Protein AF-A0A6M6JIH9-F1 (afdb_monomer)

Structure (mmCIF, N/CA/C/O backbone):
data_AF-A0A6M6JIH9-F1
#
_entry.id   AF-A0A6M6JIH9-F1
#
loop_
_atom_site.group_PDB
_atom_site.id
_atom_site.type_symbol
_atom_site.label_atom_id
_atom_site.label_alt_id
_atom_site.l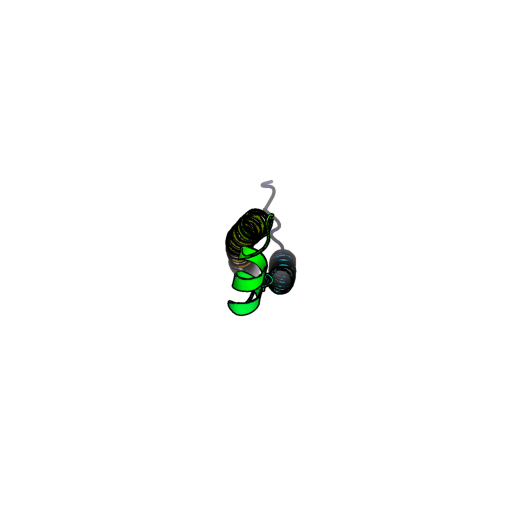abel_comp_id
_atom_site.label_asym_id
_atom_site.label_entity_id
_atom_site.label_seq_id
_atom_site.pdbx_PDB_ins_code
_atom_site.Cartn_x
_atom_site.Cartn_y
_atom_site.Cartn_z
_atom_site.occupancy
_atom_site.B_iso_or_equiv
_atom_site.auth_seq_id
_atom_site.auth_comp_id
_atom_site.auth_asym_id
_atom_site.auth_atom_id
_atom_site.pdbx_PDB_model_num
ATOM 1 N N . MET A 1 1 ? 7.046 21.040 -35.242 1.00 36.72 1 MET A N 1
ATOM 2 C CA . MET A 1 1 ? 7.821 20.749 -34.020 1.00 36.72 1 MET A CA 1
ATOM 3 C C . MET A 1 1 ? 6.893 20.047 -33.045 1.00 36.72 1 MET A C 1
ATOM 5 O O . MET A 1 1 ? 6.089 20.720 -32.415 1.00 36.72 1 MET A O 1
ATOM 9 N N . SER A 1 2 ? 6.911 18.713 -32.993 1.00 35.28 2 SER A N 1
ATOM 10 C CA . SER A 1 2 ? 6.172 18.000 -31.945 1.00 35.28 2 SER A CA 1
ATOM 11 C C . SER A 1 2 ? 6.871 18.267 -30.614 1.00 35.28 2 SER A C 1
ATOM 13 O O . SER A 1 2 ? 8.096 18.136 -30.576 1.00 35.28 2 SER A O 1
ATOM 15 N N . PRO A 1 3 ? 6.154 18.659 -29.548 1.00 43.56 3 PRO A N 1
ATOM 16 C CA . PRO A 1 3 ? 6.731 18.717 -28.217 1.00 43.56 3 PRO A CA 1
ATOM 17 C C . PRO A 1 3 ? 7.016 17.271 -27.817 1.00 43.56 3 PRO A C 1
ATOM 19 O O . PRO A 1 3 ? 6.138 16.564 -27.327 1.00 43.56 3 PRO A O 1
ATOM 22 N N . GLY A 1 4 ? 8.212 16.790 -28.157 1.00 45.19 4 GLY A N 1
ATOM 23 C CA . GLY A 1 4 ? 8.669 15.470 -27.764 1.00 45.19 4 GLY A CA 1
ATOM 24 C C . GLY A 1 4 ? 8.556 15.393 -26.253 1.00 45.19 4 GLY A C 1
ATOM 25 O O . GLY A 1 4 ? 9.104 16.239 -25.548 1.00 45.19 4 GLY A O 1
ATOM 26 N N . LEU A 1 5 ? 7.780 14.428 -25.772 1.00 53.59 5 LEU A N 1
ATOM 27 C CA . LEU A 1 5 ? 7.756 14.036 -24.374 1.00 53.59 5 LEU A CA 1
ATOM 28 C C . LEU A 1 5 ? 9.207 13.753 -23.963 1.00 53.59 5 LEU A C 1
ATOM 30 O O . LEU A 1 5 ? 9.738 12.685 -24.253 1.00 53.59 5 LEU A O 1
ATOM 34 N N . HIS A 1 6 ? 9.869 14.728 -23.335 1.00 65.00 6 HIS A N 1
ATOM 35 C CA . HIS A 1 6 ? 11.142 14.522 -22.654 1.00 65.00 6 HIS A CA 1
ATOM 36 C C . HIS A 1 6 ? 10.852 13.687 -21.406 1.00 65.00 6 HIS A C 1
ATOM 38 O O . HIS A 1 6 ? 10.710 14.201 -20.297 1.00 65.00 6 HIS A O 1
ATOM 44 N N . LEU A 1 7 ? 10.668 12.387 -21.618 1.00 69.38 7 LEU A N 1
ATOM 45 C CA . LEU A 1 7 ? 10.657 11.406 -20.551 1.00 69.38 7 LEU A CA 1
ATOM 46 C C . LEU A 1 7 ? 12.102 11.242 -20.096 1.00 69.38 7 LEU A C 1
ATOM 48 O O . LEU A 1 7 ? 12.949 10.818 -20.873 1.00 69.38 7 LEU A O 1
ATOM 52 N N . ASP A 1 8 ? 12.366 11.622 -18.851 1.00 83.81 8 ASP A N 1
ATOM 53 C CA . ASP A 1 8 ? 13.642 11.418 -18.173 1.00 83.81 8 ASP A CA 1
ATOM 54 C C . ASP A 1 8 ? 13.537 10.119 -17.347 1.00 83.81 8 ASP A C 1
ATOM 56 O O . ASP A 1 8 ? 12.850 10.105 -16.312 1.00 83.81 8 ASP A O 1
ATOM 60 N N . PRO A 1 9 ? 14.153 9.009 -17.803 1.00 84.31 9 PRO A N 1
ATOM 61 C CA . PRO A 1 9 ? 14.073 7.715 -17.127 1.00 84.31 9 PRO A CA 1
ATOM 62 C C . PRO A 1 9 ? 14.587 7.760 -15.687 1.00 84.31 9 PRO A C 1
ATOM 64 O O . PRO A 1 9 ? 14.016 7.111 -14.806 1.00 84.31 9 PRO A O 1
ATOM 67 N N . ASP A 1 10 ? 15.626 8.555 -15.425 1.00 86.56 10 ASP A N 1
ATOM 68 C CA . ASP A 1 10 ? 16.245 8.652 -14.105 1.00 86.56 10 ASP A CA 1
ATOM 69 C C . ASP A 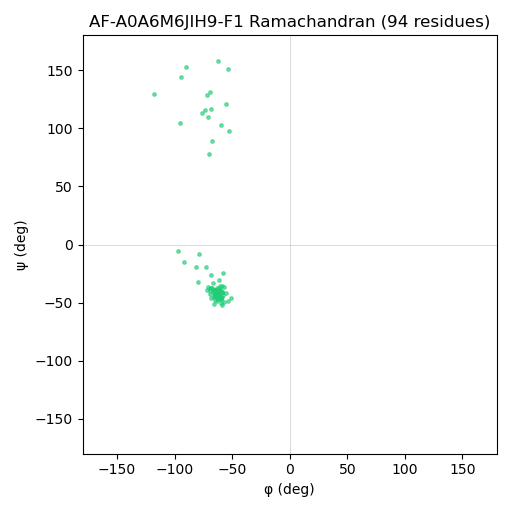1 10 ? 15.301 9.339 -13.119 1.00 86.56 10 ASP A C 1
ATOM 71 O O . ASP A 1 10 ? 15.153 8.891 -11.975 1.00 86.56 10 ASP A O 1
ATOM 75 N N . ARG A 1 11 ? 14.585 10.380 -13.564 1.00 87.88 11 ARG A N 1
ATOM 76 C CA . ARG A 1 11 ? 13.552 11.033 -12.742 1.00 87.88 11 ARG A CA 1
ATOM 77 C C . ARG A 1 11 ? 12.386 10.100 -12.443 1.00 87.88 11 ARG A C 1
ATOM 79 O O . ARG A 1 11 ? 11.941 10.052 -11.296 1.00 87.88 11 ARG A O 1
ATOM 86 N N . LEU A 1 12 ? 11.918 9.328 -13.423 1.00 87.56 12 LEU A N 1
ATOM 87 C CA . LEU A 1 12 ? 10.854 8.338 -13.213 1.00 87.56 12 LEU A CA 1
ATOM 88 C C . LEU A 1 12 ? 11.277 7.264 -12.200 1.00 87.56 12 LEU A C 1
ATOM 90 O O . LEU A 1 12 ? 10.529 6.958 -11.269 1.00 87.56 12 LEU A O 1
ATOM 94 N N . HIS A 1 13 ? 12.506 6.759 -12.312 1.00 86.38 13 HIS A N 1
ATOM 95 C CA . HIS A 1 13 ? 13.048 5.785 -11.369 1.00 86.38 13 HIS A CA 1
ATOM 96 C C . HIS A 1 13 ? 13.227 6.380 -9.961 1.00 86.38 13 HIS A C 1
ATOM 98 O O . HIS A 1 13 ? 12.923 5.726 -8.961 1.00 86.38 13 HIS A O 1
ATOM 104 N N . ALA A 1 14 ? 13.675 7.636 -9.856 1.00 89.12 14 ALA A N 1
ATOM 105 C CA . ALA A 1 14 ? 13.786 8.342 -8.582 1.00 89.12 14 ALA A CA 1
ATOM 106 C C . ALA A 1 14 ? 12.419 8.530 -7.903 1.00 89.12 14 ALA A C 1
ATOM 108 O O . ALA A 1 14 ? 12.308 8.336 -6.690 1.00 89.12 14 ALA A O 1
ATOM 109 N N . HIS A 1 15 ? 11.376 8.854 -8.672 1.00 89.56 15 HIS A N 1
ATOM 110 C CA . HIS A 1 15 ? 10.007 8.929 -8.163 1.00 89.56 15 HIS A CA 1
ATOM 111 C C . HIS A 1 15 ? 9.498 7.567 -7.678 1.00 89.56 15 HIS A C 1
ATOM 113 O O . HIS A 1 15 ? 8.970 7.499 -6.568 1.00 89.56 15 HIS A O 1
ATOM 119 N N . GLY A 1 16 ? 9.735 6.491 -8.437 1.00 88.25 16 GLY A N 1
ATOM 120 C CA . GLY A 1 16 ? 9.401 5.124 -8.020 1.00 88.25 16 GLY A CA 1
ATOM 121 C C . GLY A 1 16 ? 10.061 4.741 -6.691 1.00 88.25 16 GLY A C 1
ATOM 122 O O . GLY A 1 16 ? 9.376 4.357 -5.746 1.00 88.25 16 GLY A O 1
ATOM 123 N N . ARG A 1 17 ? 11.375 4.966 -6.547 1.00 89.56 17 ARG A N 1
ATOM 124 C CA . ARG A 1 17 ? 12.091 4.686 -5.285 1.00 89.56 17 ARG A CA 1
ATOM 125 C C . ARG A 1 17 ? 11.556 5.488 -4.101 1.00 89.56 17 ARG A C 1
ATOM 127 O O . ARG A 1 17 ? 11.469 4.959 -2.996 1.00 89.56 17 ARG A O 1
ATOM 134 N N . ARG A 1 18 ? 11.198 6.759 -4.313 1.00 90.44 18 ARG A N 1
ATOM 135 C CA . ARG A 1 18 ? 10.635 7.602 -3.249 1.00 90.44 18 ARG A CA 1
ATOM 136 C C . ARG A 1 18 ? 9.279 7.077 -2.776 1.00 90.44 18 ARG A C 1
ATOM 138 O O . ARG A 1 18 ? 9.036 7.053 -1.575 1.00 90.44 18 ARG A O 1
ATOM 145 N N . LEU A 1 19 ? 8.421 6.645 -3.700 1.00 88.56 19 LEU A N 1
ATOM 146 C CA . LEU A 1 19 ? 7.127 6.047 -3.364 1.00 88.56 19 LEU A CA 1
ATOM 147 C C . LEU A 1 19 ? 7.284 4.698 -2.656 1.00 88.56 19 LEU A C 1
ATOM 149 O O . LEU A 1 19 ? 6.600 4.464 -1.664 1.00 88.56 19 LEU A O 1
ATOM 153 N N . ALA A 1 20 ? 8.231 3.861 -3.090 1.00 85.62 20 ALA A N 1
ATOM 154 C CA . ALA A 1 20 ? 8.551 2.607 -2.409 1.00 85.62 20 ALA A CA 1
ATOM 155 C C . ALA A 1 20 ? 8.996 2.828 -0.952 1.00 85.62 20 ALA A C 1
ATOM 157 O O . ALA A 1 20 ? 8.577 2.091 -0.063 1.00 85.62 20 ALA A O 1
ATOM 158 N N . GLY A 1 21 ? 9.806 3.863 -0.697 1.00 86.56 21 GLY A N 1
ATOM 159 C CA . GLY A 1 21 ? 10.216 4.240 0.659 1.00 86.56 21 GLY A CA 1
ATOM 160 C C . GLY A 1 21 ? 9.032 4.652 1.538 1.00 86.56 21 GLY A C 1
ATOM 161 O O . GLY A 1 21 ? 8.876 4.132 2.636 1.00 86.56 21 GLY A O 1
ATOM 162 N N . LEU A 1 22 ? 8.146 5.509 1.021 1.00 83.94 22 LEU A N 1
ATOM 163 C CA . LEU A 1 22 ? 6.931 5.921 1.738 1.00 83.94 22 LEU A CA 1
ATOM 164 C C . LEU A 1 22 ? 5.993 4.739 2.030 1.00 83.94 22 LEU A C 1
ATOM 166 O O . LEU A 1 22 ? 5.396 4.675 3.101 1.00 83.94 22 LEU A O 1
ATOM 170 N N . LEU A 1 23 ? 5.879 3.786 1.101 1.00 81.81 23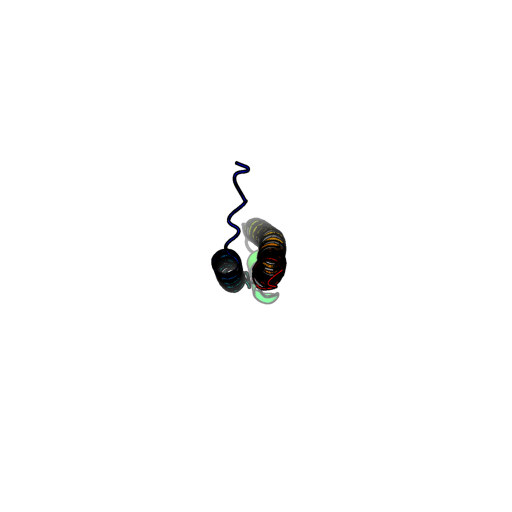 LEU A N 1
ATOM 171 C CA . LEU A 1 23 ? 5.100 2.563 1.303 1.00 81.81 23 LEU A CA 1
ATOM 172 C C . LEU A 1 23 ? 5.671 1.703 2.441 1.00 81.81 23 LEU A C 1
ATOM 174 O O . LEU A 1 23 ? 4.908 1.171 3.244 1.00 81.81 23 LEU A O 1
ATOM 178 N N . ALA A 1 24 ? 6.999 1.589 2.521 1.00 81.88 24 ALA A N 1
ATOM 179 C CA . ALA A 1 24 ? 7.679 0.847 3.579 1.00 81.8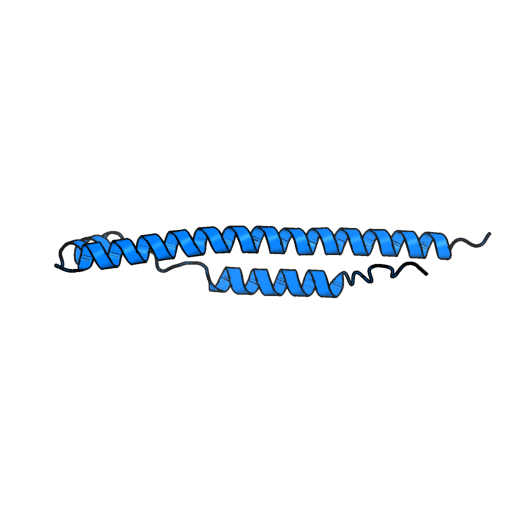8 24 ALA A CA 1
ATOM 180 C C . ALA A 1 24 ? 7.545 1.512 4.960 1.00 81.88 24 ALA A C 1
ATOM 182 O O . ALA A 1 24 ? 7.602 0.819 5.965 1.00 81.88 24 ALA A O 1
ATOM 183 N N . GLU A 1 25 ? 7.354 2.832 5.024 1.00 81.62 25 GLU A N 1
ATOM 184 C CA . GLU A 1 25 ? 7.079 3.547 6.279 1.00 81.62 25 GLU A CA 1
ATOM 185 C C . GLU A 1 25 ? 5.611 3.432 6.715 1.00 81.62 25 GLU A C 1
ATOM 187 O O . GLU A 1 25 ? 5.315 3.410 7.908 1.00 81.62 25 GLU A O 1
ATOM 192 N N . LEU A 1 26 ? 4.682 3.343 5.757 1.00 74.12 26 LEU A N 1
ATOM 193 C CA . LEU A 1 26 ? 3.252 3.153 6.025 1.00 74.12 26 LEU A CA 1
ATOM 194 C C . LEU A 1 26 ? 2.907 1.734 6.503 1.00 74.12 26 LEU A C 1
ATOM 196 O O . LEU A 1 26 ? 1.837 1.533 7.081 1.00 74.12 26 LEU A O 1
ATOM 200 N N . LEU A 1 27 ? 3.781 0.755 6.255 1.00 72.94 27 LEU A N 1
ATOM 201 C CA . LEU A 1 27 ? 3.568 -0.648 6.594 1.00 72.94 27 LEU A CA 1
ATOM 202 C C . LEU A 1 27 ? 4.624 -1.135 7.602 1.00 72.94 27 LEU A C 1
ATOM 204 O O . LEU A 1 27 ? 5.816 -1.007 7.342 1.00 72.94 27 LEU A O 1
ATOM 208 N N . PRO A 1 28 ? 4.226 -1.777 8.711 1.00 64.69 28 PRO A N 1
ATOM 209 C CA . PRO A 1 28 ? 2.881 -2.260 9.002 1.00 64.69 28 PRO A CA 1
ATOM 210 C C . PRO A 1 28 ? 2.056 -1.250 9.813 1.00 64.69 28 PRO A C 1
ATOM 212 O O . PRO A 1 28 ? 2.562 -0.616 10.740 1.00 64.69 28 PRO A O 1
ATOM 215 N N . LEU A 1 29 ? 0.748 -1.177 9.538 1.00 65.38 29 LEU A N 1
ATOM 216 C CA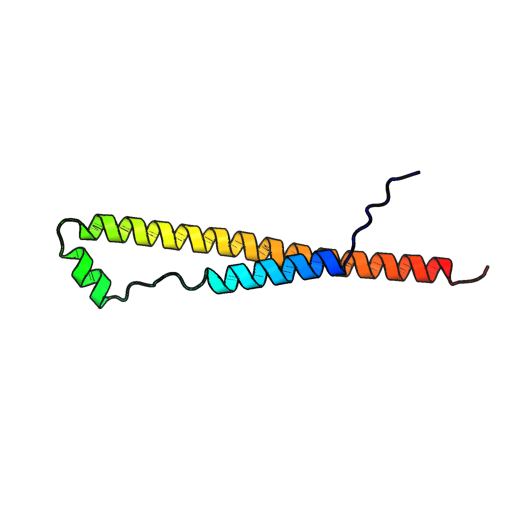 . LEU A 1 29 ? -0.189 -0.639 10.528 1.00 65.38 29 LEU A CA 1
ATOM 217 C C . LEU A 1 29 ? -0.029 -1.390 11.853 1.00 65.38 29 LEU A C 1
ATOM 219 O O . LEU A 1 29 ? 0.280 -2.587 11.829 1.00 65.38 29 LEU A O 1
ATOM 223 N N . PRO A 1 30 ? -0.312 -0.752 13.000 1.00 64.88 30 PRO A N 1
ATOM 224 C CA . PRO A 1 30 ? -0.397 -1.471 14.258 1.00 64.88 30 PRO A CA 1
ATOM 225 C C . PRO A 1 30 ? -1.484 -2.547 14.160 1.00 64.88 30 PRO A C 1
ATOM 227 O O . PRO A 1 30 ? -2.680 -2.270 14.241 1.00 64.88 30 PRO A O 1
ATOM 230 N N . VAL A 1 31 ? -1.055 -3.796 13.991 1.00 68.75 31 VAL A N 1
ATOM 231 C CA . VAL A 1 31 ? -1.903 -4.961 14.209 1.00 68.75 31 VAL A CA 1
ATOM 232 C C . VAL A 1 31 ? -2.110 -5.040 15.713 1.00 68.75 31 VAL A C 1
ATOM 234 O O . VAL A 1 31 ? -1.174 -5.322 16.460 1.00 68.75 31 VAL A O 1
ATOM 237 N N . VAL A 1 32 ? -3.325 -4.747 16.172 1.00 75.00 32 VAL A N 1
ATOM 238 C CA . VAL A 1 32 ? -3.685 -5.011 17.565 1.00 75.00 32 VAL A CA 1
ATOM 239 C C . VAL A 1 32 ? -3.726 -6.523 17.739 1.00 75.00 32 VAL A C 1
ATOM 241 O O . VAL A 1 32 ? -4.533 -7.200 17.098 1.00 75.00 32 VAL A O 1
ATOM 244 N N . ASP A 1 33 ? -2.841 -7.056 18.579 1.00 84.12 33 ASP A N 1
ATOM 245 C CA . ASP A 1 33 ? -2.821 -8.486 18.859 1.00 84.12 33 ASP A CA 1
ATOM 246 C C . ASP A 1 33 ? -4.133 -8.951 19.520 1.00 84.12 33 ASP A C 1
ATOM 248 O O . ASP A 1 33 ? -4.901 -8.168 20.087 1.00 84.12 33 ASP A O 1
ATOM 252 N N . GLY A 1 34 ? -4.430 -10.249 19.406 1.00 86.12 34 GLY A N 1
ATOM 253 C CA . GLY A 1 34 ? -5.679 -10.831 19.911 1.00 86.12 34 GLY A CA 1
ATOM 254 C C . GLY A 1 34 ? -5.985 -10.488 21.380 1.00 86.12 34 GLY A C 1
ATOM 255 O O . GLY A 1 34 ? -7.121 -10.098 21.666 1.00 86.12 34 GLY A O 1
ATOM 256 N N . PRO A 1 35 ? -5.010 -10.586 22.305 1.00 91.94 35 PRO A N 1
ATOM 257 C CA . PRO A 1 35 ? -5.190 -10.194 23.703 1.00 91.94 35 PRO A CA 1
ATOM 258 C C . PRO A 1 35 ? -5.567 -8.721 23.901 1.00 91.94 35 PRO A C 1
ATOM 260 O O . PRO A 1 35 ? -6.522 -8.435 24.627 1.00 91.94 35 PRO A O 1
ATOM 263 N N . VAL A 1 36 ? -4.877 -7.783 23.246 1.00 88.88 36 VAL A N 1
ATOM 264 C CA . VAL A 1 36 ? -5.176 -6.346 23.358 1.00 88.88 36 VAL A CA 1
ATOM 265 C C . VAL A 1 36 ? -6.532 -6.032 22.730 1.00 88.88 36 VAL A C 1
ATOM 267 O O . VAL A 1 36 ? -7.305 -5.250 23.286 1.00 88.88 36 VAL A O 1
ATOM 270 N N . ARG A 1 37 ? -6.880 -6.696 21.623 1.00 92.75 37 ARG A N 1
ATOM 271 C CA . ARG A 1 37 ? -8.195 -6.560 20.982 1.00 92.75 37 ARG A CA 1
ATOM 272 C C . ARG A 1 37 ? -9.320 -7.022 21.907 1.00 92.75 37 ARG A C 1
ATOM 274 O O . ARG A 1 37 ? -10.334 -6.338 22.016 1.00 92.75 37 ARG A O 1
ATOM 281 N N . ALA A 1 38 ? -9.135 -8.148 22.598 1.00 92.88 38 ALA A N 1
ATOM 282 C CA . ALA A 1 38 ? -10.102 -8.671 23.562 1.00 92.88 38 ALA A CA 1
ATOM 283 C C . ALA A 1 38 ? -10.255 -7.750 24.783 1.00 92.88 38 ALA A C 1
ATOM 285 O O . ALA A 1 38 ? -11.377 -7.484 25.213 1.00 92.88 38 ALA A O 1
ATOM 286 N N . ALA A 1 39 ? -9.143 -7.219 25.302 1.00 94.12 39 ALA A N 1
ATOM 287 C CA . ALA A 1 39 ? -9.158 -6.253 26.397 1.00 94.12 39 ALA A CA 1
ATOM 288 C C . ALA A 1 39 ? -9.886 -4.956 26.008 1.00 94.12 39 ALA A C 1
ATOM 290 O O . ALA A 1 39 ? -10.729 -4.481 26.765 1.00 94.12 39 ALA A O 1
ATOM 291 N N . LEU A 1 40 ? -9.617 -4.419 24.812 1.00 92.69 40 LEU A N 1
ATOM 292 C CA . LEU A 1 40 ? -10.324 -3.257 24.271 1.00 92.69 40 LEU A CA 1
ATOM 293 C C . LEU A 1 40 ? -11.817 -3.540 24.135 1.00 92.69 40 LEU A C 1
ATOM 295 O O . LEU A 1 40 ? -12.609 -2.774 24.667 1.00 92.69 40 LEU A O 1
ATOM 299 N N . ALA A 1 41 ? -12.214 -4.649 23.507 1.00 93.50 41 ALA A N 1
ATOM 300 C CA . ALA A 1 41 ? -13.622 -4.991 23.289 1.00 93.50 41 ALA A CA 1
ATOM 301 C C . ALA A 1 41 ? -14.454 -5.100 24.583 1.00 93.50 41 ALA A C 1
ATOM 303 O O . ALA A 1 41 ? -15.668 -4.920 24.535 1.00 93.50 41 ALA A O 1
ATOM 304 N N . ALA A 1 42 ? -13.817 -5.374 25.727 1.00 96.62 42 ALA A N 1
ATOM 305 C CA . ALA A 1 42 ? -14.467 -5.427 27.037 1.00 96.62 42 ALA A CA 1
ATOM 306 C C . ALA A 1 42 ? -14.738 -4.038 27.655 1.00 96.62 42 ALA A C 1
ATOM 308 O O . ALA A 1 42 ? -15.404 -3.944 28.687 1.00 96.62 42 ALA A O 1
ATOM 309 N N . THR A 1 43 ? -14.226 -2.961 27.053 1.00 96.75 43 THR A N 1
ATOM 310 C CA . THR A 1 43 ? -14.471 -1.578 27.489 1.00 96.75 43 THR A CA 1
ATOM 311 C C . THR A 1 43 ? -15.706 -0.980 26.801 1.00 96.75 43 THR A C 1
ATOM 313 O O . THR A 1 43 ? -16.018 -1.381 25.679 1.00 96.75 43 THR A O 1
ATOM 316 N N . PRO A 1 44 ? -16.400 -0.002 27.421 1.00 97.19 44 PRO A N 1
ATOM 317 C CA . PRO A 1 44 ? -17.616 0.589 26.852 1.00 97.19 44 PRO A CA 1
ATOM 318 C C . PRO A 1 44 ? -17.441 1.158 25.434 1.00 97.19 44 PRO A C 1
ATOM 320 O O . PRO A 1 44 ? -18.282 0.914 24.572 1.00 97.19 44 PRO A O 1
ATOM 323 N N . ASP A 1 45 ? -16.328 1.851 25.175 1.00 96.31 45 ASP A N 1
ATOM 324 C CA . ASP A 1 45 ? -16.032 2.481 23.876 1.00 96.31 45 ASP A CA 1
ATOM 325 C C . ASP A 1 45 ? -15.132 1.620 22.975 1.00 96.31 45 ASP A C 1
ATOM 327 O O . ASP A 1 45 ? -14.877 1.942 21.812 1.00 96.31 45 ASP A O 1
ATOM 331 N N . GLY A 1 46 ? -14.646 0.497 23.498 1.00 95.31 46 GLY A N 1
ATOM 332 C CA . GLY A 1 46 ? -13.709 -0.393 22.829 1.00 95.31 46 GLY A CA 1
ATOM 333 C C . GLY A 1 46 ? -14.141 -0.8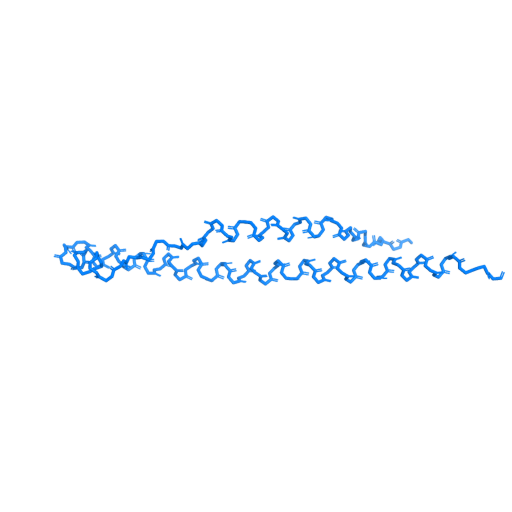71 21.450 1.00 95.31 46 GLY A C 1
ATOM 334 O O . GLY A 1 46 ? -13.350 -0.762 20.512 1.00 95.31 46 GLY A O 1
ATOM 335 N N . PRO A 1 47 ? -15.382 -1.362 21.275 1.00 94.62 47 PRO A N 1
ATOM 336 C CA . PRO A 1 47 ? -15.880 -1.764 19.964 1.00 94.62 47 PRO A CA 1
ATOM 337 C C . PRO A 1 47 ? -15.818 -0.641 18.918 1.00 94.62 47 PRO A C 1
ATOM 339 O O . PRO A 1 47 ? -15.491 -0.907 17.762 1.00 94.62 47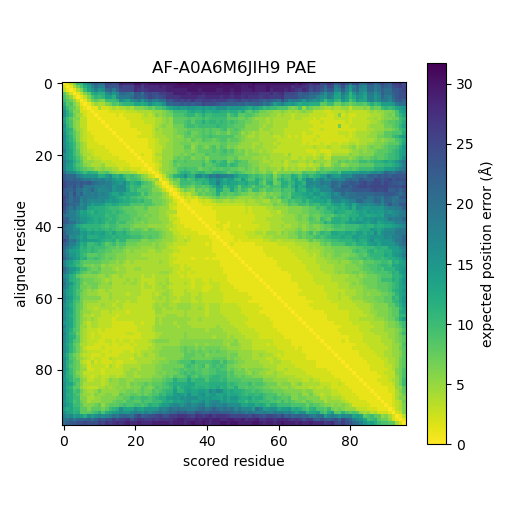 PRO A O 1
ATOM 342 N N . ALA A 1 48 ? -16.077 0.612 19.311 1.00 95.06 48 ALA A N 1
ATOM 343 C CA . ALA A 1 48 ? -15.997 1.756 18.405 1.00 95.06 48 ALA A CA 1
ATOM 344 C C . ALA A 1 48 ? -14.545 2.051 17.997 1.00 95.06 48 ALA A C 1
ATOM 346 O O . ALA A 1 48 ? -14.266 2.247 16.814 1.00 95.06 48 ALA A O 1
ATOM 347 N N . VAL A 1 49 ? -13.610 2.002 18.953 1.00 92.44 49 VAL A N 1
ATOM 348 C CA . VAL A 1 49 ? -12.170 2.155 18.686 1.00 92.44 49 VAL A CA 1
ATOM 349 C C . VAL A 1 49 ? -11.663 1.056 17.751 1.00 92.44 49 VAL A C 1
ATOM 351 O O . VAL A 1 49 ? -10.979 1.349 16.773 1.00 92.44 49 VAL A O 1
ATOM 354 N N . LEU A 1 50 ? -12.035 -0.202 17.998 1.00 91.62 50 LEU A N 1
ATOM 355 C CA . LEU A 1 50 ? -11.657 -1.329 17.141 1.00 91.62 50 LEU A CA 1
ATOM 356 C C . LEU A 1 50 ? -12.200 -1.178 15.716 1.00 91.62 50 LEU A C 1
ATOM 358 O O . LEU A 1 50 ? -11.479 -1.451 14.762 1.00 91.62 50 LEU A O 1
ATOM 362 N N . ALA A 1 51 ? -13.431 -0.688 15.558 1.00 92.06 51 ALA A N 1
ATOM 363 C CA . ALA A 1 51 ? -14.016 -0.440 14.244 1.00 92.06 51 ALA A CA 1
ATOM 364 C C . ALA A 1 51 ? -13.312 0.692 13.471 1.00 92.06 51 ALA A C 1
ATOM 366 O O . AL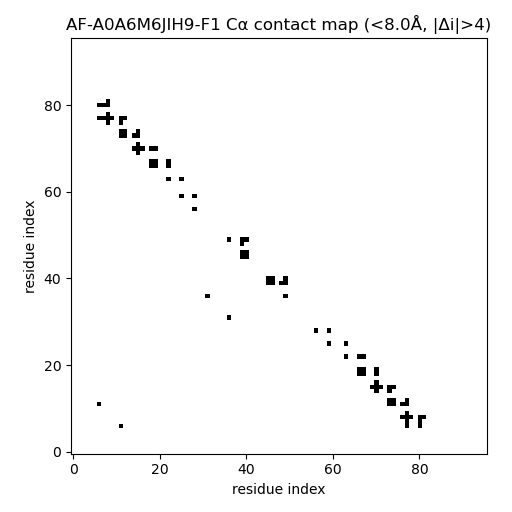A A 1 51 ? -13.262 0.652 12.240 1.00 92.06 51 ALA A O 1
ATOM 367 N N . GLU A 1 52 ? -12.794 1.717 14.155 1.00 92.38 52 GLU A N 1
ATOM 368 C CA . GLU A 1 52 ? -11.955 2.748 13.524 1.00 92.38 52 GLU A CA 1
ATOM 369 C C . GLU A 1 52 ? -10.569 2.206 13.156 1.00 92.38 52 GLU A C 1
ATOM 371 O O . GLU A 1 52 ? -10.073 2.492 12.068 1.00 92.38 52 GLU A O 1
ATOM 376 N N . LEU A 1 53 ? -9.965 1.371 14.007 1.00 88.94 53 LEU A N 1
ATOM 377 C CA . LEU A 1 53 ? -8.689 0.714 13.706 1.00 88.94 53 LEU A CA 1
ATOM 378 C C . LEU A 1 53 ? -8.799 -0.220 12.496 1.00 88.94 53 LEU A C 1
ATOM 380 O O . LEU A 1 53 ? -7.959 -0.152 11.601 1.00 88.94 53 LEU A O 1
ATOM 384 N N . ASP A 1 54 ? -9.862 -1.024 12.418 1.00 89.19 54 ASP A N 1
ATOM 385 C CA . ASP A 1 54 ? -10.124 -1.904 11.273 1.00 89.19 54 ASP A CA 1
ATOM 386 C C . ASP A 1 54 ? -10.349 -1.086 9.983 1.00 89.19 54 ASP A C 1
ATOM 388 O O . ASP A 1 54 ? -9.857 -1.449 8.911 1.00 89.19 54 ASP A O 1
ATOM 392 N N . ARG A 1 55 ? -11.027 0.071 10.074 1.00 91.19 55 ARG A N 1
ATOM 393 C CA . ARG A 1 55 ? -11.185 1.003 8.942 1.00 91.19 55 ARG A CA 1
ATOM 394 C C . ARG A 1 55 ? -9.864 1.629 8.503 1.00 91.19 55 ARG A C 1
ATOM 396 O O . ARG A 1 55 ? -9.604 1.699 7.301 1.00 91.19 55 ARG A O 1
ATOM 403 N N . ALA A 1 56 ? -9.036 2.069 9.446 1.00 87.94 56 ALA A N 1
ATOM 404 C CA . ALA A 1 56 ? -7.715 2.617 9.156 1.00 87.94 56 ALA A CA 1
ATOM 405 C C . ALA A 1 56 ? -6.811 1.564 8.494 1.00 87.94 56 ALA A C 1
ATOM 407 O O . ALA A 1 56 ? -6.158 1.867 7.494 1.00 87.94 56 ALA A O 1
ATOM 408 N N . ALA A 1 57 ? -6.847 0.321 8.987 1.00 85.69 57 ALA A N 1
ATOM 409 C CA . ALA A 1 57 ? -6.120 -0.805 8.410 1.00 85.69 57 ALA A CA 1
ATOM 410 C C . ALA A 1 57 ? -6.515 -1.052 6.950 1.00 85.69 57 ALA A C 1
ATOM 412 O O . ALA A 1 57 ? -5.665 -1.036 6.060 1.00 85.69 57 ALA A O 1
ATOM 413 N N . ALA A 1 58 ? -7.817 -1.168 6.682 1.00 87.06 58 ALA A N 1
ATOM 414 C CA . ALA A 1 58 ? -8.327 -1.350 5.327 1.00 87.06 58 ALA A CA 1
ATOM 415 C C . ALA A 1 58 ? -7.964 -0.181 4.388 1.00 87.06 58 ALA A C 1
ATOM 417 O O . ALA A 1 58 ? -7.705 -0.390 3.198 1.00 87.06 58 ALA A O 1
ATOM 418 N N . ALA A 1 59 ? -7.944 1.054 4.902 1.00 88.25 59 ALA A N 1
ATOM 419 C CA . ALA A 1 59 ? -7.600 2.236 4.119 1.00 88.25 59 ALA A CA 1
ATOM 420 C C . ALA A 1 59 ? -6.124 2.247 3.704 1.00 88.25 59 ALA A C 1
ATOM 422 O O . ALA A 1 59 ? -5.835 2.486 2.530 1.00 88.25 59 ALA A O 1
ATOM 423 N N . VAL A 1 60 ? -5.202 1.959 4.626 1.00 84.75 60 VAL A N 1
ATOM 424 C CA . VAL A 1 60 ? -3.771 1.888 4.297 1.00 84.75 60 VAL A CA 1
ATOM 425 C C . VAL A 1 60 ? -3.467 0.696 3.410 1.00 84.75 60 VAL A C 1
ATOM 427 O O . VAL A 1 60 ? -2.697 0.858 2.475 1.00 84.75 60 VAL A O 1
ATOM 430 N N . ASP A 1 61 ? -4.105 -0.457 3.608 1.00 85.38 61 ASP A N 1
ATOM 431 C CA . ASP A 1 61 ? -3.953 -1.596 2.699 1.00 85.38 61 ASP A CA 1
ATOM 432 C C . ASP A 1 61 ? -4.347 -1.229 1.261 1.00 85.38 61 ASP A C 1
ATOM 434 O O . ASP A 1 61 ? -3.663 -1.587 0.300 1.00 85.38 61 ASP A O 1
ATOM 438 N N . ARG A 1 62 ? -5.456 -0.497 1.093 1.00 89.44 62 ARG A N 1
ATOM 439 C CA . ARG A 1 62 ? -5.906 -0.021 -0.220 1.00 89.44 62 ARG A CA 1
ATOM 440 C C . ARG A 1 62 ? -4.928 0.989 -0.819 1.00 89.44 62 ARG A C 1
ATOM 442 O O . ARG A 1 62 ? -4.499 0.800 -1.953 1.00 89.44 62 ARG A O 1
ATOM 449 N N . ILE A 1 63 ? -4.564 2.024 -0.063 1.00 87.44 63 ILE A N 1
ATOM 450 C CA . ILE A 1 63 ? -3.620 3.062 -0.508 1.00 87.44 63 ILE A CA 1
ATOM 451 C C . ILE A 1 63 ? -2.255 2.440 -0.822 1.00 87.44 63 ILE A C 1
ATOM 453 O O . ILE A 1 63 ? -1.634 2.782 -1.820 1.00 87.44 63 ILE A O 1
ATOM 457 N N . GLY A 1 64 ? -1.808 1.486 -0.011 1.00 86.75 64 GLY A N 1
ATOM 458 C CA . GLY A 1 64 ? -0.552 0.779 -0.199 1.00 86.75 64 GLY A CA 1
ATOM 459 C C . GLY A 1 64 ? -0.511 0.008 -1.515 1.00 86.75 64 GLY A C 1
ATOM 460 O O . GLY A 1 64 ? 0.486 0.085 -2.229 1.00 86.75 64 GLY A O 1
ATOM 461 N N . ARG A 1 65 ? -1.612 -0.660 -1.889 1.00 88.31 65 ARG A N 1
ATOM 462 C CA . ARG A 1 65 ? -1.748 -1.293 -3.212 1.00 88.31 65 ARG A CA 1
ATOM 463 C C . ARG A 1 65 ? -1.707 -0.269 -4.348 1.00 88.31 65 ARG A C 1
ATOM 465 O O . ARG A 1 65 ? -0.920 -0.438 -5.270 1.00 88.31 65 ARG A O 1
ATOM 472 N N . GLU A 1 66 ? -2.477 0.815 -4.249 1.00 90.31 66 GLU A N 1
ATOM 473 C CA . GLU A 1 66 ? -2.492 1.883 -5.265 1.00 90.31 66 GLU A CA 1
ATOM 474 C C . GLU A 1 66 ? -1.092 2.509 -5.463 1.00 90.31 66 GLU A C 1
ATOM 476 O O . GLU A 1 66 ? -0.658 2.751 -6.591 1.00 90.31 66 GLU A O 1
ATOM 481 N N . LEU A 1 67 ? -0.343 2.729 -4.376 1.00 88.00 67 LEU A N 1
ATOM 482 C CA . LEU A 1 67 ? 1.027 3.251 -4.422 1.00 88.00 67 LEU A CA 1
ATOM 483 C C . LEU A 1 67 ? 2.030 2.232 -4.979 1.00 88.00 67 LEU A C 1
ATOM 485 O O . LEU A 1 67 ? 2.961 2.625 -5.689 1.00 88.00 67 LEU A O 1
ATOM 489 N N . ALA A 1 68 ? 1.859 0.944 -4.676 1.00 87.94 68 ALA A N 1
ATOM 490 C CA . ALA A 1 68 ? 2.682 -0.125 -5.235 1.00 87.94 68 ALA A CA 1
ATOM 491 C C . ALA A 1 68 ? 2.498 -0.224 -6.758 1.00 87.94 68 ALA A C 1
ATOM 493 O O . ALA A 1 68 ? 3.490 -0.256 -7.491 1.00 87.94 68 ALA A O 1
ATOM 494 N N . ASP A 1 69 ? 1.253 -0.169 -7.236 1.00 92.50 69 ASP A N 1
ATOM 495 C CA . ASP A 1 69 ? 0.926 -0.182 -8.665 1.00 92.50 69 ASP A CA 1
ATOM 496 C C . ASP A 1 69 ? 1.517 1.038 -9.387 1.00 92.50 69 ASP A C 1
ATOM 498 O O . ASP A 1 69 ? 2.146 0.905 -10.441 1.00 92.50 69 ASP A O 1
ATOM 502 N N . LEU A 1 70 ? 1.401 2.231 -8.791 1.00 91.50 70 LEU A N 1
ATOM 503 C CA . LEU A 1 70 ? 2.017 3.448 -9.327 1.00 91.50 70 LEU A CA 1
ATOM 504 C C . LEU A 1 70 ? 3.547 3.337 -9.386 1.00 91.50 70 LEU A C 1
ATOM 506 O O . LEU A 1 70 ? 4.161 3.711 -10.386 1.00 91.50 70 LEU A O 1
ATOM 510 N N . THR A 1 71 ? 4.167 2.807 -8.332 1.00 91.81 71 THR A N 1
ATOM 511 C CA . THR A 1 71 ? 5.619 2.588 -8.269 1.00 91.81 71 THR A CA 1
ATOM 512 C C . THR A 1 71 ? 6.081 1.655 -9.387 1.00 91.81 71 THR A C 1
ATOM 514 O O . THR A 1 71 ? 7.035 1.972 -10.102 1.00 91.81 71 THR A O 1
ATOM 517 N N . ALA A 1 72 ? 5.378 0.538 -9.588 1.00 90.56 72 ALA A N 1
ATOM 518 C CA . ALA A 1 72 ? 5.653 -0.389 -10.678 1.00 90.56 72 ALA A CA 1
ATOM 519 C C . ALA A 1 72 ? 5.499 0.292 -12.048 1.00 90.56 72 ALA A C 1
ATOM 521 O O . ALA A 1 72 ? 6.394 0.190 -12.889 1.00 90.56 72 ALA A O 1
ATOM 522 N N . GLY A 1 73 ? 4.419 1.054 -12.249 1.00 92.62 73 GLY A N 1
ATOM 523 C CA . GLY A 1 73 ? 4.178 1.809 -13.480 1.00 92.62 73 GLY A CA 1
ATOM 524 C C . GLY A 1 73 ? 5.286 2.817 -13.800 1.00 92.62 73 GLY A C 1
ATOM 525 O O . GLY A 1 73 ? 5.726 2.908 -14.949 1.00 92.62 73 GLY A O 1
ATOM 526 N N . LEU A 1 74 ? 5.801 3.529 -12.794 1.00 89.56 74 LEU A N 1
ATOM 527 C CA . LEU A 1 74 ? 6.920 4.463 -12.959 1.00 89.56 74 LEU A CA 1
ATOM 528 C C . LEU A 1 74 ? 8.208 3.751 -13.380 1.00 89.56 74 LEU A C 1
ATOM 530 O O . LEU A 1 74 ? 8.898 4.227 -14.281 1.00 89.56 74 LEU A O 1
ATOM 534 N N . HIS A 1 75 ? 8.520 2.600 -12.781 1.00 86.06 75 HIS A N 1
ATOM 535 C CA . HIS A 1 75 ? 9.690 1.814 -13.171 1.00 86.06 75 HIS A CA 1
ATOM 536 C C . HIS A 1 75 ? 9.564 1.254 -14.591 1.00 86.06 75 HIS A C 1
ATOM 538 O O . HIS A 1 75 ? 10.497 1.396 -15.378 1.00 86.06 75 HIS A O 1
ATOM 544 N N . VAL A 1 76 ? 8.410 0.685 -14.953 1.00 92.75 76 VAL A N 1
ATOM 545 C CA . VAL A 1 76 ? 8.151 0.194 -16.318 1.00 92.75 76 VAL A CA 1
ATOM 546 C C . VAL A 1 76 ? 8.287 1.324 -17.341 1.00 92.75 76 VAL A C 1
ATOM 548 O O . VAL A 1 76 ? 8.957 1.158 -18.359 1.00 92.75 76 VAL A O 1
ATOM 551 N N . THR A 1 77 ? 7.717 2.494 -17.048 1.00 89.88 77 THR A N 1
ATOM 552 C CA . THR A 1 77 ? 7.811 3.666 -17.931 1.00 89.88 77 THR A CA 1
ATOM 553 C C . THR A 1 77 ? 9.256 4.148 -18.068 1.00 89.88 77 THR A C 1
ATOM 555 O O . THR A 1 77 ? 9.677 4.492 -19.169 1.00 89.88 77 THR A O 1
ATOM 558 N N . ALA A 1 78 ? 10.040 4.126 -16.984 1.00 88.25 78 ALA A N 1
ATOM 559 C CA . ALA A 1 78 ? 11.462 4.458 -17.033 1.00 88.25 78 ALA A CA 1
ATOM 560 C C . ALA A 1 78 ? 12.231 3.516 -17.974 1.00 88.25 78 ALA A C 1
ATOM 562 O O . ALA A 1 78 ? 12.986 3.983 -18.823 1.00 88.25 78 ALA A O 1
ATOM 563 N N . TYR A 1 79 ? 12.000 2.202 -17.876 1.00 88.88 79 TYR A N 1
ATOM 564 C CA . TYR A 1 79 ? 12.638 1.229 -18.767 1.00 88.88 79 TYR A CA 1
ATOM 565 C C . TYR A 1 79 ? 12.249 1.439 -20.233 1.00 88.88 79 TYR A C 1
ATOM 567 O O . TYR A 1 79 ? 13.122 1.439 -21.098 1.00 88.88 79 TYR A O 1
ATOM 575 N N . ALA A 1 80 ? 10.963 1.666 -20.510 1.00 90.06 80 ALA A N 1
ATOM 576 C CA . ALA A 1 80 ? 10.484 1.927 -21.865 1.00 90.06 80 ALA A CA 1
ATOM 577 C C . ALA A 1 80 ? 11.095 3.211 -22.455 1.00 90.06 80 ALA A C 1
ATOM 579 O O . ALA A 1 80 ? 11.531 3.217 -23.604 1.00 90.06 80 ALA A O 1
ATOM 580 N N . ALA A 1 81 ? 11.180 4.280 -21.658 1.00 87.19 81 ALA A N 1
ATOM 581 C CA . ALA A 1 81 ? 11.790 5.538 -22.077 1.00 87.19 81 ALA A CA 1
ATOM 582 C C . ALA A 1 81 ? 13.294 5.383 -22.367 1.00 87.19 81 ALA A C 1
ATOM 584 O O . ALA A 1 81 ? 13.775 5.889 -23.377 1.00 87.19 81 ALA A O 1
ATOM 585 N N . ALA A 1 82 ? 14.026 4.641 -21.529 1.00 86.12 82 ALA A N 1
ATOM 586 C CA . ALA A 1 82 ? 15.448 4.376 -21.747 1.00 86.12 82 ALA A CA 1
ATOM 587 C C . ALA A 1 82 ? 15.706 3.540 -23.013 1.00 86.12 82 ALA A C 1
ATOM 589 O O . ALA A 1 82 ? 16.659 3.814 -23.742 1.00 86.12 82 ALA A O 1
ATOM 590 N N . ALA A 1 83 ? 14.855 2.546 -23.291 1.00 87.50 83 ALA A N 1
ATOM 591 C CA . ALA A 1 83 ? 14.948 1.733 -24.502 1.00 87.50 83 ALA A CA 1
ATOM 592 C C . ALA A 1 83 ? 14.704 2.569 -25.769 1.00 87.50 83 ALA A C 1
ATOM 594 O O . ALA A 1 83 ? 15.521 2.538 -26.686 1.00 87.50 83 ALA A O 1
ATOM 595 N N . ALA A 1 84 ? 13.640 3.379 -25.780 1.00 85.31 84 ALA A N 1
ATOM 596 C CA . ALA A 1 84 ? 13.323 4.255 -26.906 1.00 85.31 84 ALA A CA 1
ATOM 597 C C . ALA A 1 84 ? 14.440 5.276 -27.188 1.00 85.31 84 ALA A C 1
ATOM 599 O O . ALA A 1 84 ? 14.770 5.539 -28.343 1.00 85.31 84 ALA A O 1
ATOM 600 N N . ASP A 1 85 ? 15.056 5.833 -26.141 1.00 84.06 85 ASP A N 1
ATOM 601 C CA . ASP A 1 85 ? 16.175 6.763 -26.299 1.00 84.06 85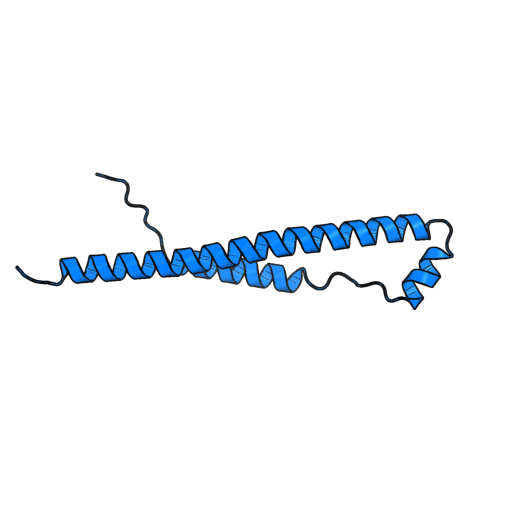 ASP A CA 1
ATOM 602 C C . ASP A 1 85 ? 17.441 6.065 -26.832 1.00 84.06 85 ASP A C 1
ATOM 604 O O . ASP A 1 85 ? 18.143 6.610 -27.683 1.00 84.06 85 ASP A O 1
ATOM 608 N N . ALA A 1 86 ? 17.714 4.828 -26.402 1.00 84.00 86 ALA A N 1
ATOM 609 C CA . ALA A 1 86 ? 18.816 4.030 -26.939 1.00 84.00 86 ALA A CA 1
ATOM 610 C C . ALA A 1 86 ? 18.630 3.707 -28.433 1.00 84.00 86 ALA A C 1
ATOM 612 O O . ALA A 1 86 ? 19.576 3.858 -29.209 1.00 84.00 86 ALA A O 1
ATOM 613 N N . GLU A 1 87 ? 17.418 3.323 -28.845 1.00 85.75 87 GLU A N 1
ATOM 614 C CA . GLU A 1 87 ? 17.067 3.088 -30.253 1.00 85.75 87 GLU A CA 1
ATOM 615 C C . GLU A 1 87 ? 17.220 4.360 -31.096 1.00 85.75 87 GLU A C 1
ATOM 617 O O . GLU A 1 87 ? 17.840 4.331 -32.160 1.00 85.75 87 GLU A O 1
ATOM 622 N N . ALA A 1 88 ? 16.725 5.499 -30.599 1.00 84.06 88 ALA A N 1
ATOM 623 C CA . ALA A 1 88 ? 16.851 6.782 -31.285 1.00 84.06 88 ALA A CA 1
ATOM 624 C C . ALA A 1 88 ? 18.319 7.196 -31.468 1.00 84.06 88 ALA A C 1
ATOM 626 O O . ALA A 1 88 ? 18.710 7.640 -32.548 1.00 84.06 88 ALA A O 1
ATOM 627 N N . ARG A 1 89 ? 19.157 7.017 -30.438 1.00 80.75 89 ARG A N 1
ATOM 628 C CA . ARG A 1 89 ? 20.597 7.295 -30.535 1.00 80.75 89 ARG A CA 1
ATOM 629 C C . ARG A 1 89 ? 21.307 6.362 -31.515 1.00 80.75 89 ARG A C 1
ATOM 631 O O . ARG A 1 89 ? 22.169 6.834 -32.249 1.00 80.75 89 ARG A O 1
ATOM 638 N N . ALA A 1 90 ? 20.952 5.076 -31.549 1.00 84.75 90 ALA A N 1
ATOM 639 C CA . ALA A 1 90 ? 21.522 4.120 -32.499 1.00 84.75 90 ALA A CA 1
ATOM 640 C C . ALA A 1 90 ? 21.192 4.503 -33.951 1.00 84.75 90 ALA A C 1
ATOM 642 O O . ALA A 1 90 ? 22.094 4.573 -34.781 1.00 84.75 90 ALA A O 1
ATOM 643 N N . ALA A 1 91 ? 19.934 4.861 -34.229 1.00 83.06 91 ALA A N 1
ATOM 644 C CA . ALA A 1 91 ? 19.498 5.305 -35.554 1.00 83.06 91 ALA A CA 1
ATOM 645 C C . ALA A 1 91 ? 20.212 6.583 -36.034 1.00 83.06 91 ALA A C 1
ATOM 647 O O . ALA A 1 91 ? 20.413 6.770 -37.229 1.00 83.06 91 ALA A O 1
ATOM 648 N N . LEU A 1 92 ? 20.605 7.468 -35.111 1.00 79.56 92 LEU A N 1
ATOM 649 C CA . LEU A 1 92 ? 21.373 8.679 -35.422 1.00 79.56 92 LEU A CA 1
ATOM 650 C C . LEU A 1 92 ? 22.882 8.424 -35.583 1.00 79.56 92 LEU A C 1
ATOM 652 O O . LEU A 1 92 ? 23.580 9.270 -36.140 1.00 79.56 92 LEU A O 1
ATOM 656 N N . ALA A 1 93 ? 23.393 7.309 -35.057 1.00 76.81 93 ALA A N 1
ATOM 657 C CA . ALA A 1 93 ? 24.814 6.972 -35.057 1.00 76.81 93 ALA A CA 1
ATOM 658 C C . ALA A 1 93 ? 25.249 6.135 -36.271 1.00 76.81 93 ALA A C 1
ATOM 660 O O . ALA A 1 93 ? 26.451 6.035 -36.516 1.00 76.81 93 ALA A O 1
ATOM 661 N N . GLU A 1 94 ? 24.318 5.545 -37.026 1.00 65.69 94 GLU A N 1
ATOM 662 C CA . GLU A 1 94 ? 24.626 4.878 -38.293 1.00 65.69 94 GLU A CA 1
ATOM 663 C C . GLU A 1 94 ? 24.863 5.926 -39.401 1.00 65.69 94 GLU A C 1
ATOM 665 O O . GLU A 1 94 ? 23.932 6.643 -39.779 1.00 65.69 94 GLU A O 1
ATOM 670 N N . PRO A 1 95 ? 26.096 6.065 -39.933 1.00 56.03 95 PRO A N 1
ATOM 671 C CA . PRO A 1 95 ? 26.344 6.935 -41.073 1.00 56.03 95 PRO A CA 1
ATOM 672 C C . PRO A 1 95 ? 25.751 6.299 -42.338 1.00 56.03 95 PRO A C 1
ATOM 674 O O . PRO A 1 95 ? 26.019 5.133 -42.632 1.00 56.03 95 PRO A O 1
ATOM 677 N N . SER A 1 96 ? 24.947 7.074 -43.072 1.00 60.12 96 SER A N 1
ATOM 678 C CA . SER A 1 96 ? 24.562 6.760 -44.458 1.00 60.12 96 SER A CA 1
ATOM 679 C C . SER A 1 96 ? 25.766 6.732 -45.394 1.00 60.12 96 SER A C 1
ATOM 681 O O . SER A 1 96 ? 26.700 7.538 -45.171 1.00 60.12 96 SER A O 1
#

Solvent-accessible surface area (backbone atoms only — not comparable to full-atom values): 5400 Å² total; per-residue (Å²): 133,79,84,70,81,83,68,53,31,69,60,31,39,52,53,20,53,52,46,52,52,54,47,55,72,63,49,78,63,89,73,72,50,71,69,60,47,53,59,37,52,74,38,96,62,21,56,61,54,50,53,51,51,54,49,50,47,55,47,49,56,51,50,44,50,56,48,49,53,50,26,50,50,28,41,54,50,16,53,52,42,49,50,54,51,51,52,54,52,51,67,71,66,59,82,129

Secondary structure (DSSP, 8-state):
--------HHHHHHHHHHHHHHHHHH-S-----HHHHHHHHTSTTHHHHHHHHHHHHHHHHHHHHHHHHHHHHHHHHHHHHHHHHHHHHHHHHS--

Foldseek 3Di:
DPPPPPDDLVVLLVVLVVLVVVLVVLPDQPDQDPVNLVVLVPDPCSVVVVVVSVVSRVVSVVVSVVSNVSSVVSNVVSVVSVVVVVVVVVVVPDDD

pLDDT: mean 83.41, std 12.7, range [35.28, 97.19]

Sequence (96 aa):
MSPGLHLDPDRLHAHGRRLAGLLAELLPLPVVDGPVRAALAATPDGPAVLAELDRAAAAVDRIGRELADLTAGLHVTAYAAAAADAEARAALAEPS

Radius of gyration: 23.04 Å; Cα contacts (8 Å, |Δi|>4): 48; chains: 1; bounding box: 44×32×72 Å

Organism: NCBI:txid2736640

Mean predicted aligned error: 8.15 Å